Protein AF-A0A1F1ZSY5-F1 (afdb_monomer)

Secondary structure (DSSP, 8-state):
-HHHHTTGGG-TTTGGGS-TTSHHHHHHHHHHHHHHHTT--THHHHHH-S--HHHHHTTS---HHHHHHHHHHHHHHHTTS-TTTS-HHHHHHHHHHHHHHHHHH--S-S----TTS---------

Foldseek 3Di:
DVQLLVCQCVDQQRNVVDDPVCSVVVVVLVVLVVCVVVPHDNVNCVPPNDCVPLVVLLVDQQAPVNLVVSLVSVVVVVVVDDCVRPPPVNVVVVSVVSNVSSVVNNDHYPDRDRCVPPDDDDDDDD

Nearest PDB structures (foldseek):
  2qrw-assembly1_H  TM=9.789E-01  e=1.170E-08  Mycobacterium tuberculosis
  2qrw-assembly7_J  TM=9.783E-01  e=3.636E-08  Mycobacterium tuberculosis
  1ngk-assembly1_B  TM=9.760E-01  e=6.952E-08  Mycobacterium tuberculosis
  2qrw-assembly1_B  TM=9.696E-01  e=8.628E-08  Mycobacterium tuberculosis
  5v3t-assembly1_A  TM=9.096E-01  e=1.430E-06  Bacillus anthracis

Radius of gyration: 15.42 Å; Cα contacts (8 Å, |Δi|>4): 90; chains: 1; bounding box: 43×33×38 Å

pLDDT: mean 90.34, std 16.36, range [31.94, 98.62]

Sequence (126 aa):
MHEFYKQVPADDILGPMYPDDDLEGAEDRLRWFLAQYWGGPQEFNIQRGHPRLRMRHARFHIDEAARDRWLELMSKAMATVDEDTLPDAHRAAMWDHMERVANMLINAPSGHPDLSKGSPQEPNAR

Mean predicted aligned error: 5.82 Å

Solvent-accessible surface area (backbone atoms only — not comparable to full-atom values): 7644 Å² total; per-residue (Å²): 101,67,64,32,62,71,48,36,76,81,33,88,72,58,18,83,77,50,58,90,90,43,51,68,62,50,46,51,53,52,50,28,43,54,39,31,74,75,72,48,63,62,54,33,48,75,77,65,40,79,77,58,59,60,73,72,46,67,86,49,86,24,19,65,67,51,40,51,51,52,52,52,45,43,50,57,35,53,70,75,53,53,56,93,82,47,40,64,71,58,47,49,55,50,47,56,49,49,52,56,52,45,64,67,49,52,72,44,74,82,74,83,75,74,68,88,60,78,70,84,79,79,83,81,84,134

Structure (mmCIF, N/CA/C/O backbone):
data_AF-A0A1F1ZSY5-F1
#
_entry.id   AF-A0A1F1ZSY5-F1
#
loop_
_atom_site.group_PDB
_atom_site.id
_atom_site.type_symbol
_atom_site.label_atom_id
_atom_site.label_alt_id
_atom_site.label_comp_id
_atom_site.label_asym_id
_atom_site.label_entity_id
_atom_site.label_seq_id
_atom_site.pdbx_PDB_ins_code
_atom_site.Cartn_x
_atom_site.Cartn_y
_atom_site.Cartn_z
_atom_site.occupancy
_atom_site.B_iso_or_equiv
_atom_site.auth_seq_id
_atom_site.auth_comp_id
_atom_site.auth_asym_id
_atom_site.auth_atom_id
_atom_site.pdbx_PDB_model_num
ATOM 1 N N . MET A 1 1 ? 0.654 -2.200 7.539 1.00 92.88 1 MET A N 1
ATOM 2 C CA . MET A 1 1 ? 1.733 -2.180 6.524 1.00 92.88 1 MET A CA 1
ATOM 3 C C . MET A 1 1 ? 2.688 -3.328 6.760 1.00 92.88 1 MET A C 1
ATOM 5 O O . MET A 1 1 ? 2.879 -4.107 5.842 1.00 92.88 1 MET A O 1
ATOM 9 N N . HIS A 1 2 ? 3.150 -3.507 7.994 1.00 96.12 2 HIS A N 1
ATOM 10 C CA . HIS A 1 2 ? 3.925 -4.674 8.410 1.00 96.12 2 HIS A CA 1
ATOM 11 C C . HIS A 1 2 ? 3.388 -6.022 7.909 1.00 96.12 2 HIS A C 1
ATOM 13 O O . HIS A 1 2 ? 4.100 -6.761 7.240 1.00 96.12 2 HIS A O 1
ATOM 19 N N . GLU A 1 3 ? 2.098 -6.311 8.121 1.00 97.81 3 GLU A N 1
ATOM 20 C CA . GLU A 1 3 ? 1.502 -7.573 7.650 1.00 97.81 3 GLU A CA 1
ATOM 21 C C . GLU A 1 3 ? 1.487 -7.722 6.118 1.00 97.81 3 GLU A C 1
ATOM 23 O O . GLU A 1 3 ? 1.533 -8.840 5.618 1.00 97.81 3 GLU A O 1
ATOM 28 N N . PHE A 1 4 ? 1.489 -6.627 5.351 1.00 97.88 4 PHE A N 1
ATOM 29 C CA . PHE A 1 4 ? 1.676 -6.688 3.896 1.00 97.88 4 PHE A CA 1
ATOM 30 C C . PHE A 1 4 ? 3.129 -7.062 3.566 1.00 97.88 4 PHE A C 1
ATOM 32 O O . PHE A 1 4 ? 3.369 -8.030 2.849 1.00 97.88 4 PHE A O 1
ATOM 39 N N . TYR A 1 5 ? 4.106 -6.364 4.153 1.00 96.88 5 TYR A N 1
ATOM 40 C CA . TYR A 1 5 ? 5.528 -6.599 3.877 1.00 96.88 5 TYR A CA 1
ATOM 41 C C . TYR A 1 5 ? 6.068 -7.930 4.414 1.00 96.88 5 TYR A C 1
ATOM 43 O O . TYR A 1 5 ? 7.055 -8.423 3.885 1.00 96.88 5 TYR A O 1
ATOM 51 N N . LYS A 1 6 ? 5.404 -8.576 5.379 1.00 97.06 6 LYS A N 1
ATOM 52 C CA . LYS A 1 6 ? 5.705 -9.967 5.772 1.00 97.06 6 LYS A CA 1
ATOM 53 C C . LYS A 1 6 ? 5.391 -10.990 4.677 1.00 97.06 6 LYS A C 1
ATOM 55 O O . LYS A 1 6 ? 5.991 -12.059 4.667 1.00 97.06 6 LYS A O 1
ATOM 60 N N . GLN A 1 7 ? 4.441 -10.688 3.791 1.00 97.50 7 GLN A N 1
ATOM 61 C CA . GLN A 1 7 ? 4.018 -11.590 2.716 1.00 97.50 7 GLN A CA 1
ATOM 62 C C . GLN A 1 7 ? 4.887 -11.431 1.462 1.00 97.50 7 GLN A C 1
ATOM 64 O O . GLN A 1 7 ? 5.197 -12.421 0.807 1.00 97.50 7 GLN A O 1
ATOM 69 N N . VAL A 1 8 ? 5.300 -10.195 1.155 1.00 96.81 8 VAL A N 1
ATOM 70 C CA . VAL A 1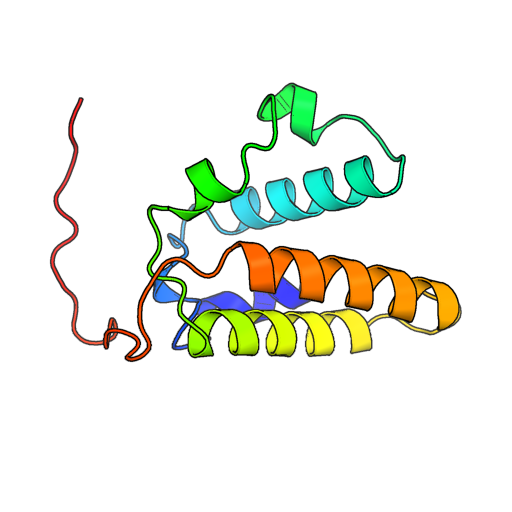 8 ? 6.005 -9.832 -0.088 1.00 96.81 8 VAL A CA 1
ATOM 71 C C . VAL A 1 8 ? 7.234 -10.703 -0.401 1.00 96.81 8 VAL A C 1
ATOM 73 O O . VAL A 1 8 ? 7.329 -11.144 -1.541 1.00 96.81 8 VAL A O 1
ATOM 76 N N . PRO A 1 9 ? 8.155 -11.012 0.535 1.00 95.06 9 PRO A N 1
ATOM 77 C CA . PRO A 1 9 ? 9.383 -11.741 0.197 1.00 95.06 9 PRO A CA 1
ATOM 78 C C . PRO A 1 9 ? 9.140 -13.164 -0.314 1.00 95.06 9 PRO A C 1
ATOM 80 O O . PRO A 1 9 ? 9.954 -13.702 -1.055 1.00 95.06 9 PRO A O 1
ATOM 83 N N . ALA A 1 10 ? 8.029 -13.782 0.095 1.00 94.88 10 ALA A N 1
ATOM 84 C CA . ALA A 1 10 ? 7.646 -15.125 -0.331 1.00 94.88 10 ALA A CA 1
ATOM 85 C C . ALA A 1 10 ? 6.749 -15.122 -1.582 1.00 94.88 10 ALA A C 1
ATOM 87 O O . ALA A 1 10 ? 6.358 -16.189 -2.053 1.00 94.88 10 ALA A O 1
ATOM 88 N N . ASP A 1 11 ? 6.389 -13.942 -2.089 1.00 96.38 11 ASP A N 1
ATOM 89 C CA . ASP A 1 11 ? 5.523 -13.783 -3.247 1.00 96.38 11 ASP A CA 1
ATOM 90 C C . ASP A 1 11 ? 6.321 -13.902 -4.551 1.00 96.38 11 ASP A C 1
ATOM 92 O O . ASP A 1 11 ? 7.342 -13.242 -4.734 1.00 96.38 11 ASP A O 1
ATOM 96 N N . ASP A 1 12 ? 5.842 -14.726 -5.477 1.00 95.44 12 ASP A N 1
ATOM 97 C CA . ASP A 1 12 ? 6.511 -15.025 -6.745 1.00 95.44 12 ASP A CA 1
ATOM 98 C C . ASP A 1 12 ? 6.470 -13.872 -7.762 1.00 95.44 12 ASP A C 1
ATOM 100 O O . ASP A 1 12 ? 7.317 -13.813 -8.653 1.00 95.44 12 ASP A O 1
ATOM 104 N N . ILE A 1 13 ? 5.519 -12.947 -7.619 1.00 95.56 13 ILE A N 1
ATOM 105 C CA . ILE A 1 13 ? 5.321 -11.796 -8.509 1.00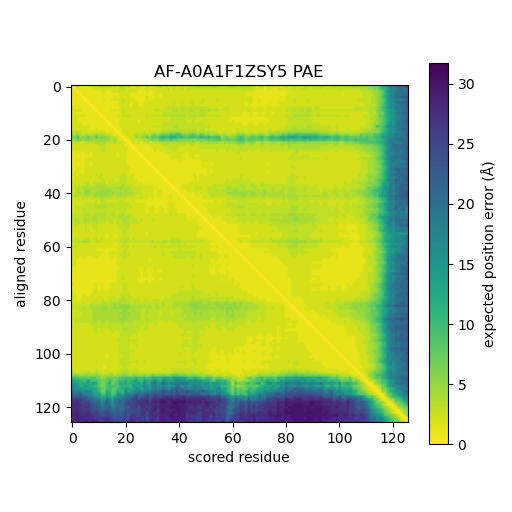 95.56 13 ILE A CA 1
ATOM 106 C C . ILE A 1 13 ? 5.976 -10.553 -7.903 1.00 95.56 13 ILE A C 1
ATOM 108 O O . ILE A 1 13 ? 6.770 -9.862 -8.542 1.00 95.56 13 ILE A O 1
ATOM 112 N N . LEU A 1 14 ? 5.639 -10.251 -6.651 1.00 95.81 14 LEU A N 1
ATOM 113 C CA . LEU A 1 14 ? 6.064 -9.029 -5.985 1.00 95.81 14 LEU A CA 1
ATOM 114 C C . LEU A 1 14 ? 7.438 -9.166 -5.350 1.00 95.81 14 LEU A C 1
ATOM 116 O O . LEU A 1 14 ? 8.195 -8.206 -5.424 1.00 95.81 14 LEU A O 1
ATOM 120 N N . GLY A 1 15 ? 7.783 -10.319 -4.770 1.00 94.88 15 GLY A N 1
ATOM 121 C CA . GLY A 1 15 ? 9.065 -10.540 -4.093 1.00 94.88 15 GLY A CA 1
ATOM 122 C C . GLY A 1 15 ? 10.271 -10.088 -4.924 1.00 94.88 15 GLY A C 1
ATOM 123 O O . GLY A 1 15 ? 11.030 -9.244 -4.449 1.00 94.88 15 GLY A O 1
ATOM 124 N N . PRO A 1 16 ? 10.397 -10.505 -6.201 1.00 93.38 16 PRO A N 1
ATOM 125 C CA . PRO A 1 16 ? 11.489 -10.070 -7.078 1.00 93.38 16 PRO A CA 1
ATOM 126 C C . PRO A 1 16 ? 11.582 -8.553 -7.332 1.00 93.38 16 PRO A C 1
ATOM 128 O O . PRO A 1 16 ? 12.612 -8.075 -7.809 1.00 93.38 16 PRO A O 1
ATOM 131 N N . MET A 1 17 ? 10.528 -7.775 -7.056 1.00 93.12 17 MET A N 1
ATOM 132 C CA . MET A 1 17 ? 10.532 -6.314 -7.219 1.00 93.12 17 MET A CA 1
ATOM 133 C C . MET A 1 17 ? 11.179 -5.574 -6.040 1.00 93.12 17 MET A C 1
ATOM 135 O O . MET A 1 17 ? 11.457 -4.375 -6.155 1.00 93.12 17 MET A O 1
ATOM 139 N N . TYR A 1 18 ? 11.407 -6.256 -4.915 1.00 90.38 18 TYR A N 1
ATOM 140 C CA . TYR A 1 18 ? 11.961 -5.672 -3.698 1.00 90.38 18 TYR A CA 1
ATOM 141 C C . TYR A 1 18 ? 13.363 -6.227 -3.440 1.00 90.38 18 TYR A C 1
ATOM 143 O O . TYR A 1 18 ? 13.512 -7.429 -3.245 1.00 90.38 18 TYR A O 1
ATOM 151 N N . PRO A 1 19 ? 14.399 -5.373 -3.407 1.00 86.19 19 PRO A N 1
ATOM 152 C CA . PRO A 1 19 ? 15.703 -5.776 -2.897 1.00 86.19 19 PRO A CA 1
ATOM 153 C C . PRO A 1 19 ? 15.594 -6.239 -1.439 1.00 86.19 19 PRO A C 1
ATOM 155 O O . PRO A 1 19 ? 14.918 -5.583 -0.639 1.00 86.19 19 PRO A O 1
ATOM 158 N N . ASP A 1 20 ? 16.287 -7.327 -1.089 1.00 78.44 20 ASP A N 1
ATOM 159 C CA . ASP A 1 20 ? 16.264 -7.913 0.261 1.00 78.44 20 ASP A CA 1
ATOM 160 C C . ASP A 1 20 ? 16.657 -6.902 1.357 1.00 78.44 20 ASP A C 1
ATOM 162 O O . ASP A 1 20 ? 16.173 -6.979 2.486 1.00 78.44 20 ASP A O 1
ATOM 166 N N . ASP A 1 21 ? 17.505 -5.925 1.025 1.00 88.44 21 ASP A N 1
ATOM 167 C CA . ASP A 1 21 ? 18.017 -4.893 1.930 1.00 88.44 21 ASP A CA 1
ATOM 168 C C . ASP A 1 21 ? 17.164 -3.608 1.991 1.00 88.44 21 ASP A C 1
ATOM 170 O O . ASP A 1 21 ? 17.483 -2.702 2.760 1.00 88.44 21 ASP A O 1
ATOM 174 N N . ASP A 1 22 ? 16.063 -3.514 1.232 1.00 91.00 22 ASP A N 1
ATOM 175 C CA . ASP A 1 22 ? 15.207 -2.312 1.159 1.00 91.00 22 ASP A CA 1
ATOM 176 C C . ASP A 1 22 ? 13.756 -2.563 1.612 1.00 91.00 22 ASP A C 1
ATOM 178 O O . ASP A 1 22 ? 12.906 -1.679 1.492 1.00 91.00 22 ASP A O 1
ATOM 182 N N . LEU A 1 23 ? 13.433 -3.738 2.163 1.00 92.44 23 LEU A N 1
ATOM 183 C CA . LEU A 1 23 ? 12.069 -4.045 2.623 1.00 92.44 23 LEU A CA 1
ATOM 184 C C . LEU A 1 23 ? 11.598 -3.119 3.754 1.00 92.44 23 LEU A C 1
ATOM 186 O O . LEU A 1 23 ? 10.492 -2.583 3.682 1.00 92.44 23 LEU A O 1
ATOM 190 N N . GLU A 1 24 ? 12.442 -2.868 4.757 1.00 93.38 24 GLU A N 1
ATOM 191 C CA . GLU A 1 24 ? 12.126 -1.942 5.857 1.00 93.38 24 GLU A CA 1
ATOM 192 C C . GLU A 1 24 ? 11.907 -0.516 5.326 1.00 93.38 24 GLU A C 1
ATOM 194 O O . GLU A 1 24 ? 10.896 0.133 5.610 1.00 93.38 24 GLU A O 1
ATOM 199 N N . GLY A 1 25 ? 12.798 -0.061 4.441 1.00 95.38 25 GLY A N 1
ATOM 200 C CA . GLY A 1 25 ? 12.664 1.230 3.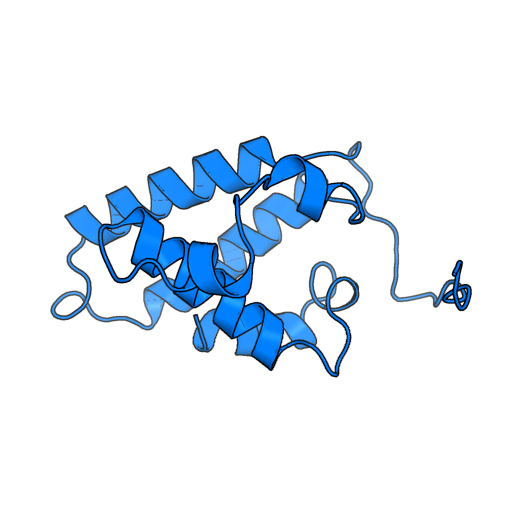776 1.00 95.38 25 GLY A CA 1
ATOM 201 C C . GLY A 1 25 ? 11.417 1.316 2.892 1.00 95.38 25 GLY A C 1
ATOM 202 O O . GLY A 1 25 ? 10.827 2.391 2.754 1.00 95.38 25 GLY A O 1
ATOM 203 N N . ALA A 1 26 ? 10.998 0.219 2.261 1.00 95.69 26 ALA A N 1
ATOM 204 C CA . ALA A 1 26 ? 9.769 0.150 1.481 1.00 95.69 26 ALA A CA 1
ATOM 205 C C . ALA A 1 26 ? 8.523 0.247 2.365 1.00 95.69 26 ALA A C 1
ATOM 207 O O . ALA A 1 26 ? 7.590 0.989 2.021 1.00 95.69 26 ALA A O 1
ATOM 208 N N . GLU A 1 27 ? 8.536 -0.432 3.511 1.00 96.81 27 GLU A N 1
ATOM 209 C CA . GLU A 1 27 ? 7.481 -0.342 4.514 1.00 96.81 27 GLU A CA 1
ATOM 210 C C . GLU A 1 27 ? 7.281 1.090 4.995 1.00 96.81 27 GLU A C 1
ATOM 212 O O . GLU A 1 27 ? 6.159 1.611 4.933 1.00 96.81 27 GLU A O 1
ATOM 217 N N . ASP A 1 28 ? 8.366 1.758 5.371 1.00 97.06 28 ASP A N 1
ATOM 218 C CA . ASP A 1 28 ? 8.332 3.142 5.822 1.00 97.06 28 ASP A CA 1
ATOM 219 C C . ASP A 1 28 ? 7.736 4.083 4.781 1.00 97.06 28 ASP A C 1
ATOM 221 O O . ASP A 1 28 ? 6.841 4.874 5.086 1.00 97.06 28 ASP A O 1
ATOM 225 N N . ARG A 1 29 ? 8.146 3.952 3.517 1.00 96.81 29 ARG A N 1
ATOM 226 C CA . ARG A 1 29 ? 7.630 4.799 2.434 1.00 96.81 29 ARG A CA 1
ATOM 227 C C . ARG A 1 29 ? 6.128 4.658 2.246 1.00 96.81 29 ARG A C 1
ATOM 229 O O . ARG A 1 29 ? 5.455 5.671 2.055 1.00 96.81 29 ARG A O 1
ATOM 236 N N . LEU A 1 30 ? 5.603 3.433 2.275 1.00 96.81 30 LEU A N 1
ATOM 237 C CA . LEU A 1 30 ? 4.168 3.207 2.116 1.00 96.81 30 LEU A CA 1
ATOM 238 C C . LEU A 1 30 ? 3.395 3.696 3.347 1.00 96.81 30 LEU A C 1
ATOM 240 O O . LEU A 1 30 ? 2.362 4.350 3.202 1.00 96.81 30 LEU A O 1
ATOM 244 N N . ARG A 1 31 ? 3.929 3.447 4.549 1.00 96.81 31 ARG A N 1
ATOM 245 C CA . ARG A 1 31 ? 3.366 3.934 5.813 1.00 96.81 31 ARG A CA 1
ATOM 246 C C . ARG A 1 31 ? 3.271 5.458 5.832 1.00 96.81 31 ARG A C 1
ATOM 248 O O . ARG A 1 31 ? 2.191 5.987 6.083 1.00 96.81 31 ARG A O 1
ATOM 255 N N . TRP A 1 32 ? 4.359 6.163 5.526 1.00 97.81 32 TRP A N 1
ATOM 256 C CA . TRP A 1 32 ? 4.371 7.626 5.481 1.00 97.81 32 TRP A CA 1
ATOM 257 C C . TRP A 1 32 ? 3.440 8.169 4.401 1.00 97.81 32 TRP A C 1
ATOM 259 O O . TRP A 1 32 ? 2.731 9.142 4.645 1.00 97.81 32 TRP A O 1
ATOM 269 N N . PHE A 1 33 ? 3.415 7.541 3.220 1.00 96.81 33 PHE A N 1
ATOM 270 C CA . PHE A 1 33 ? 2.536 7.959 2.131 1.00 96.81 33 PHE A CA 1
ATOM 271 C C . PHE A 1 33 ? 1.060 7.888 2.538 1.00 96.81 33 PHE A C 1
ATOM 273 O O . PHE A 1 33 ? 0.343 8.876 2.390 1.00 96.81 33 PHE A O 1
ATOM 280 N N . LEU A 1 34 ? 0.613 6.751 3.081 1.00 95.56 34 LEU A N 1
ATOM 281 C CA . LEU A 1 34 ? -0.781 6.564 3.488 1.00 95.56 34 LEU A CA 1
ATOM 282 C C . LEU A 1 34 ? -1.149 7.442 4.686 1.00 95.56 34 LEU A C 1
ATOM 284 O O . LEU A 1 34 ? -2.218 8.047 4.676 1.00 95.56 34 LEU A O 1
ATOM 288 N N . ALA A 1 35 ? -0.262 7.561 5.681 1.00 96.00 35 ALA A N 1
ATOM 289 C CA . ALA A 1 35 ? -0.483 8.454 6.815 1.00 96.00 35 ALA A CA 1
ATOM 290 C C . ALA A 1 35 ? -0.693 9.895 6.336 1.00 96.00 35 ALA A C 1
ATOM 292 O O . ALA A 1 35 ? -1.685 10.522 6.695 1.00 96.00 35 ALA A O 1
ATOM 293 N N . GLN A 1 36 ? 0.186 10.395 5.465 1.00 97.00 36 GLN A N 1
ATOM 294 C CA . GLN A 1 36 ? 0.067 11.739 4.908 1.00 97.00 36 GLN A CA 1
ATOM 295 C C . GLN A 1 36 ? -1.190 11.901 4.037 1.00 97.00 36 GLN A C 1
ATOM 297 O O . GLN A 1 36 ? -1.851 12.935 4.111 1.00 97.00 36 GLN A O 1
ATOM 302 N N . TYR A 1 37 ? -1.534 10.903 3.214 1.00 94.81 37 TYR A N 1
ATOM 303 C CA . TYR A 1 37 ? -2.715 10.954 2.343 1.00 94.81 37 TYR A CA 1
ATOM 304 C C . TYR A 1 37 ? -4.013 11.141 3.139 1.00 94.81 37 TYR A C 1
ATOM 306 O O . TYR A 1 37 ? -4.874 11.921 2.738 1.00 94.81 37 TYR A O 1
ATOM 314 N N . TRP A 1 38 ? -4.118 10.491 4.298 1.00 94.94 38 TRP A N 1
ATOM 315 C CA . TRP A 1 38 ? -5.279 10.582 5.185 1.00 94.94 38 TRP A CA 1
ATOM 316 C C . TRP A 1 38 ? -5.178 11.704 6.234 1.00 94.94 38 TRP A C 1
ATOM 318 O O . TRP A 1 38 ? -5.905 11.693 7.223 1.00 94.94 38 TRP A O 1
ATOM 328 N N . GLY A 1 39 ? -4.309 12.698 6.015 1.00 95.50 39 GLY A N 1
ATOM 329 C CA . GLY A 1 39 ? -4.225 13.904 6.849 1.00 95.50 39 GLY A CA 1
ATOM 330 C C . GLY A 1 39 ? -3.301 13.800 8.066 1.00 95.50 39 GLY A C 1
ATOM 331 O O . GLY A 1 39 ? -3.309 14.687 8.917 1.00 95.50 39 GLY A O 1
ATOM 332 N N . GLY A 1 40 ? -2.500 12.740 8.156 1.00 96.50 40 GLY A N 1
ATOM 333 C CA . GLY A 1 40 ? -1.443 12.585 9.149 1.00 96.50 40 GLY A CA 1
ATOM 334 C C . GLY A 1 4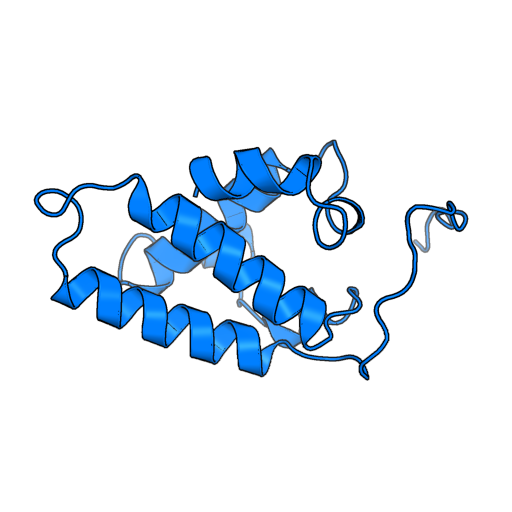0 ? -0.187 13.424 8.853 1.00 96.50 40 GLY A C 1
ATOM 335 O O . GLY A 1 40 ? -0.211 14.346 8.032 1.00 96.50 40 GLY A O 1
ATOM 336 N N . PRO A 1 41 ? 0.942 13.113 9.521 1.00 96.94 41 PRO A N 1
ATOM 337 C CA . PRO A 1 41 ? 2.197 13.848 9.362 1.00 96.94 41 PRO A CA 1
ATOM 338 C C . PRO A 1 41 ? 2.701 13.893 7.913 1.00 96.94 41 PRO A C 1
ATOM 340 O O . PRO A 1 41 ? 2.575 12.921 7.169 1.00 96.94 41 PRO A O 1
ATOM 343 N N . GLN A 1 42 ? 3.366 14.991 7.532 1.00 96.75 42 GLN A N 1
ATOM 344 C CA . GLN A 1 42 ? 3.941 15.177 6.189 1.00 96.75 42 GLN A CA 1
ATOM 345 C C . GLN A 1 42 ? 5.293 14.468 5.981 1.00 96.75 42 GLN A C 1
ATOM 347 O O . GLN A 1 42 ? 6.126 14.909 5.185 1.00 96.75 42 GLN A O 1
ATOM 352 N N . GLU A 1 43 ? 5.523 13.370 6.701 1.00 97.44 43 GLU A N 1
ATOM 353 C CA . GLU A 1 43 ? 6.812 12.673 6.745 1.00 97.44 43 GLU A CA 1
ATOM 354 C C . GLU A 1 43 ? 7.244 12.195 5.355 1.00 97.44 43 GLU A C 1
ATOM 356 O O . GLU A 1 43 ? 8.410 12.314 4.984 1.00 97.44 43 GLU A O 1
ATOM 361 N N . PHE A 1 44 ? 6.296 11.743 4.523 1.00 97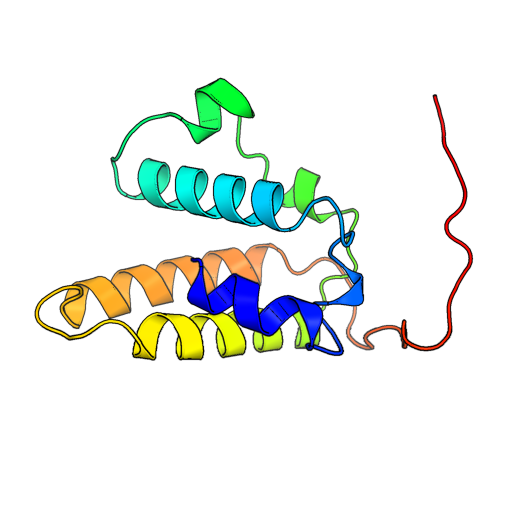.50 44 PHE A N 1
ATOM 362 C CA . PHE A 1 44 ? 6.608 11.330 3.158 1.00 97.50 44 PHE A CA 1
ATOM 363 C C . PHE A 1 44 ? 7.210 12.488 2.360 1.00 97.50 44 PHE A C 1
ATOM 365 O O . PHE A 1 44 ? 8.252 12.323 1.730 1.00 97.50 44 PHE A O 1
ATOM 372 N N . ASN A 1 45 ? 6.585 13.666 2.386 1.00 96.81 45 ASN A N 1
ATOM 373 C CA . ASN A 1 45 ? 7.090 14.823 1.652 1.00 96.81 45 ASN A CA 1
ATOM 374 C C . ASN A 1 45 ? 8.434 15.309 2.201 1.00 96.81 45 ASN A C 1
ATOM 376 O O . ASN A 1 45 ? 9.296 15.683 1.410 1.00 96.81 45 ASN A O 1
ATOM 380 N N . ILE A 1 46 ? 8.624 15.281 3.522 1.00 97.88 46 ILE A N 1
ATOM 381 C CA . ILE A 1 46 ? 9.886 15.673 4.164 1.00 97.88 46 ILE A CA 1
ATOM 382 C C . ILE A 1 46 ? 11.022 14.752 3.704 1.00 97.88 46 ILE A C 1
ATOM 384 O O . ILE A 1 46 ? 12.063 15.229 3.260 1.00 97.88 46 ILE A O 1
ATOM 388 N N . GLN A 1 47 ? 10.799 13.438 3.738 1.00 97.00 47 GLN A N 1
ATOM 389 C CA . GLN A 1 47 ? 11.831 12.443 3.443 1.00 97.00 47 GLN A CA 1
ATOM 390 C C . GLN A 1 47 ? 12.029 12.201 1.940 1.00 97.00 47 GLN A C 1
ATOM 392 O O . GLN A 1 47 ? 13.104 11.799 1.496 1.00 97.00 47 GLN A O 1
ATOM 397 N N . ARG A 1 48 ? 10.978 12.373 1.127 1.00 96.31 48 ARG A N 1
ATOM 398 C CA . ARG A 1 48 ? 10.946 11.917 -0.278 1.00 96.31 48 ARG A CA 1
ATOM 399 C C . ARG A 1 48 ? 10.628 13.016 -1.280 1.00 96.31 48 ARG A C 1
ATOM 401 O O . ARG A 1 48 ? 10.791 12.777 -2.481 1.00 96.31 48 ARG A O 1
ATOM 408 N N . GLY A 1 49 ? 10.162 14.178 -0.833 1.00 96.62 49 GLY A N 1
ATOM 409 C CA . GLY A 1 49 ? 9.585 15.203 -1.693 1.00 96.62 49 GLY A CA 1
ATOM 410 C C . GLY A 1 49 ? 8.270 14.754 -2.334 1.00 96.62 49 GLY A C 1
ATOM 411 O O . GLY A 1 49 ? 7.591 13.844 -1.862 1.00 96.62 49 GLY A O 1
ATOM 412 N N . HIS A 1 50 ? 7.915 15.382 -3.455 1.00 95.31 50 HIS A N 1
ATOM 413 C CA . HIS A 1 50 ? 6.647 15.119 -4.134 1.00 95.31 50 HIS A CA 1
ATOM 414 C C . HIS A 1 50 ? 6.473 13.619 -4.492 1.00 95.31 50 HIS A C 1
ATOM 416 O O . HIS A 1 50 ? 7.420 12.998 -5.004 1.00 95.31 50 HIS A O 1
ATOM 422 N N . PRO A 1 51 ? 5.271 13.024 -4.310 1.00 94.31 51 PRO A N 1
ATOM 423 C CA . PRO A 1 51 ? 5.040 11.595 -4.542 1.00 94.31 51 PRO A CA 1
ATOM 424 C C . PRO A 1 51 ? 5.445 11.106 -5.925 1.00 94.31 51 PRO A C 1
ATOM 426 O O . PRO A 1 51 ? 6.163 10.113 -6.026 1.00 94.31 51 PRO A O 1
ATOM 429 N N . ARG A 1 52 ? 5.041 11.818 -6.988 1.00 96.31 52 ARG A N 1
ATOM 430 C CA . ARG A 1 52 ? 5.345 11.478 -8.397 1.00 96.31 52 ARG A CA 1
ATOM 431 C C . ARG A 1 52 ? 5.214 9.966 -8.657 1.00 96.31 52 ARG A C 1
ATOM 433 O O . ARG A 1 52 ? 6.122 9.349 -9.211 1.00 96.31 52 ARG A O 1
ATOM 440 N N . LEU A 1 53 ? 4.095 9.373 -8.222 1.00 97.00 53 LEU A N 1
ATOM 441 C CA . LEU A 1 53 ? 3.956 7.918 -8.096 1.00 97.00 53 LEU A CA 1
ATOM 442 C C . LEU A 1 53 ? 4.263 7.183 -9.406 1.00 97.00 53 LEU A C 1
ATOM 444 O O . LEU A 1 53 ? 5.122 6.307 -9.398 1.00 97.00 53 LEU A O 1
ATOM 448 N N . ARG A 1 54 ? 3.677 7.605 -10.537 1.00 97.50 54 ARG A N 1
ATOM 449 C CA . ARG A 1 54 ? 3.948 7.000 -11.858 1.00 97.50 54 ARG A CA 1
ATOM 450 C C . ARG A 1 54 ? 5.434 6.984 -12.211 1.00 97.50 54 ARG A C 1
ATOM 452 O O . ARG A 1 54 ? 5.944 5.966 -12.651 1.00 97.50 54 ARG A O 1
ATOM 459 N N . MET A 1 55 ? 6.141 8.089 -11.970 1.00 97.38 55 MET A N 1
ATOM 460 C CA . MET A 1 55 ? 7.580 8.186 -12.242 1.00 97.38 55 MET A CA 1
ATOM 461 C C . MET A 1 55 ? 8.382 7.200 -11.384 1.00 97.38 55 MET A C 1
ATOM 463 O O . MET A 1 55 ? 9.300 6.567 -11.886 1.00 97.38 55 MET A O 1
ATOM 467 N N . ARG A 1 56 ? 8.040 7.053 -10.097 1.00 95.88 56 ARG A N 1
ATOM 468 C CA . ARG A 1 56 ? 8.748 6.131 -9.191 1.00 95.88 56 ARG A CA 1
ATOM 469 C C . ARG A 1 56 ? 8.458 4.659 -9.488 1.00 95.88 56 ARG A C 1
ATOM 471 O O . ARG A 1 56 ? 9.308 3.822 -9.206 1.00 95.88 56 ARG A O 1
ATOM 478 N N . HIS A 1 57 ? 7.287 4.363 -10.049 1.00 97.00 57 HIS A N 1
ATOM 479 C CA . HIS A 1 57 ? 6.868 3.005 -10.393 1.00 97.00 57 HIS A CA 1
ATOM 480 C C . HIS A 1 57 ? 7.262 2.587 -11.817 1.00 97.00 57 HIS A C 1
ATOM 482 O O . HIS A 1 57 ? 7.303 1.398 -12.097 1.00 97.00 57 HIS A O 1
ATOM 488 N N . ALA A 1 58 ? 7.627 3.527 -12.697 1.00 96.31 58 ALA A N 1
ATOM 489 C CA . ALA A 1 58 ? 8.009 3.259 -14.091 1.00 96.31 58 ALA A CA 1
ATOM 490 C C . ALA A 1 58 ? 9.212 2.310 -14.267 1.00 96.31 58 ALA A C 1
ATOM 492 O O . ALA A 1 58 ? 9.403 1.771 -15.349 1.00 96.31 58 ALA A O 1
ATOM 493 N N . ARG A 1 59 ? 10.028 2.117 -13.223 1.00 93.44 59 ARG A N 1
ATOM 494 C CA . ARG A 1 59 ? 11.168 1.183 -13.233 1.00 93.44 59 ARG A CA 1
ATOM 495 C C . ARG A 1 59 ? 10.775 -0.284 -13.036 1.00 93.44 59 ARG A C 1
ATOM 497 O O . ARG A 1 59 ? 11.619 -1.153 -13.203 1.00 93.44 59 ARG A O 1
ATOM 504 N N . PHE A 1 60 ? 9.536 -0.546 -12.627 1.00 94.62 60 PHE A N 1
ATOM 505 C CA . PHE A 1 60 ? 9.021 -1.887 -12.378 1.00 94.62 60 PHE A CA 1
ATOM 506 C C . PHE A 1 60 ? 8.077 -2.295 -13.502 1.00 94.62 60 PHE A C 1
ATOM 508 O O . PHE A 1 60 ? 7.353 -1.451 -14.029 1.00 94.62 60 PHE A O 1
ATOM 515 N N . HIS A 1 61 ? 8.057 -3.584 -13.829 1.00 94.94 61 HIS A N 1
ATOM 516 C CA . HIS A 1 61 ? 7.053 -4.155 -14.716 1.00 94.94 61 HIS A CA 1
ATOM 517 C C . HIS A 1 61 ? 5.765 -4.382 -13.917 1.00 94.94 61 HIS A C 1
ATOM 519 O O . HIS A 1 61 ? 5.669 -5.347 -13.161 1.00 94.94 61 HIS A O 1
ATOM 525 N N . ILE A 1 62 ? 4.799 -3.475 -14.056 1.00 97.56 62 ILE A N 1
ATOM 526 C CA . ILE A 1 62 ? 3.508 -3.547 -13.367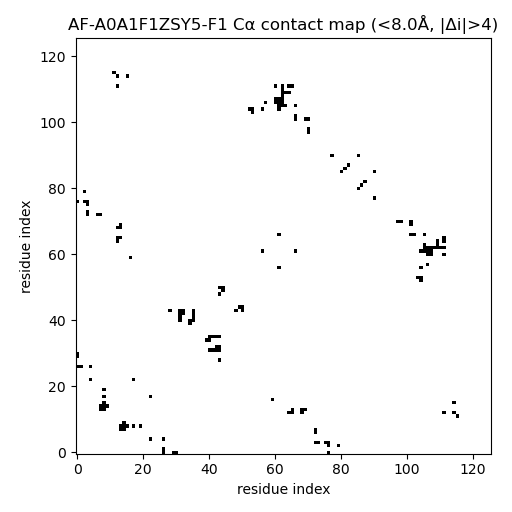 1.00 97.56 62 ILE A CA 1
ATOM 527 C C . ILE A 1 62 ? 2.432 -3.794 -14.418 1.00 97.56 62 ILE A C 1
ATOM 529 O O . ILE A 1 62 ? 1.965 -2.861 -15.076 1.00 97.56 62 ILE A O 1
ATOM 533 N N . ASP A 1 63 ? 2.066 -5.059 -14.579 1.00 97.44 63 ASP A N 1
ATOM 534 C CA . ASP A 1 63 ? 0.918 -5.499 -15.362 1.00 97.44 63 ASP A CA 1
ATOM 535 C C . ASP A 1 63 ? -0.302 -5.745 -14.451 1.00 97.44 63 ASP A C 1
ATOM 537 O O . ASP A 1 63 ? -0.285 -5.452 -13.250 1.00 97.44 63 ASP A O 1
ATOM 541 N N . GLU A 1 64 ? -1.395 -6.251 -15.024 1.00 97.88 64 GLU A N 1
ATOM 542 C CA . GLU A 1 64 ? -2.617 -6.565 -14.271 1.00 97.88 64 GLU A CA 1
ATOM 543 C C . GLU A 1 64 ? -2.372 -7.622 -13.185 1.00 97.88 64 GLU A C 1
ATOM 545 O O . GLU A 1 64 ? -2.881 -7.477 -12.078 1.00 97.88 64 GLU A O 1
ATOM 550 N N . ALA A 1 65 ? -1.525 -8.625 -13.450 1.00 97.62 65 ALA A N 1
ATOM 551 C CA . ALA A 1 65 ? -1.203 -9.668 -12.477 1.00 97.62 65 ALA A CA 1
ATOM 552 C C . ALA A 1 65 ? -0.452 -9.103 -11.260 1.00 97.62 65 ALA A C 1
ATOM 554 O O . ALA A 1 65 ? -0.806 -9.411 -10.121 1.00 97.62 65 ALA A O 1
ATOM 555 N N . ALA A 1 66 ? 0.535 -8.226 -11.480 1.00 98.12 66 ALA A N 1
ATOM 556 C CA . ALA A 1 66 ? 1.218 -7.519 -10.397 1.00 98.12 66 ALA A CA 1
ATOM 557 C C . ALA A 1 66 ? 0.263 -6.626 -9.590 1.00 98.12 66 ALA A C 1
ATOM 559 O O . ALA A 1 66 ? 0.319 -6.605 -8.356 1.00 98.12 66 ALA A O 1
ATOM 560 N N . ARG A 1 67 ? -0.645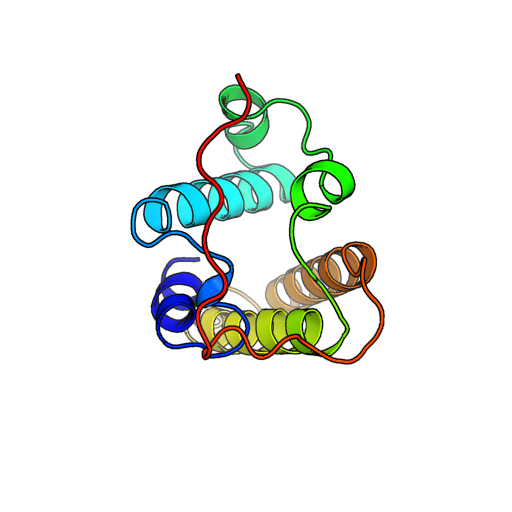 -5.914 -10.272 1.00 98.38 67 ARG A N 1
ATOM 561 C CA . ARG A 1 67 ? -1.674 -5.085 -9.630 1.00 98.38 67 ARG A CA 1
ATOM 562 C C . ARG A 1 67 ? -2.587 -5.922 -8.738 1.00 98.38 67 ARG A C 1
ATOM 564 O O . ARG A 1 67 ? -2.816 -5.556 -7.584 1.00 98.38 67 ARG A O 1
ATOM 571 N N . ASP A 1 68 ? -3.111 -7.019 -9.270 1.00 98.50 68 ASP A N 1
ATOM 572 C CA . ASP A 1 68 ? -4.057 -7.881 -8.568 1.00 98.50 68 ASP A CA 1
ATOM 573 C C . ASP A 1 68 ? -3.388 -8.576 -7.386 1.00 98.50 68 ASP A C 1
ATOM 575 O O . ASP A 1 68 ? -3.955 -8.593 -6.292 1.00 98.50 68 ASP A O 1
ATOM 579 N N . ARG A 1 69 ? -2.142 -9.043 -7.550 1.00 98.44 69 ARG A N 1
ATOM 580 C CA . ARG A 1 69 ? -1.392 -9.637 -6.441 1.00 98.44 69 ARG A CA 1
ATOM 581 C C . ARG A 1 69 ? -1.135 -8.630 -5.326 1.00 98.44 69 ARG A C 1
ATOM 583 O O . ARG A 1 69 ? -1.298 -8.959 -4.153 1.00 98.44 69 ARG A O 1
ATOM 590 N N . TRP A 1 70 ? -0.799 -7.385 -5.666 1.00 98.50 70 TRP A N 1
ATOM 591 C CA . TRP A 1 70 ? -0.618 -6.330 -4.669 1.00 98.50 70 TRP A CA 1
ATOM 592 C C . TRP A 1 70 ? -1.899 -6.075 -3.866 1.00 98.50 70 TRP A C 1
ATOM 594 O O . TRP A 1 70 ? -1.850 -6.007 -2.635 1.00 98.50 70 TRP A O 1
ATOM 604 N N . LEU A 1 71 ? -3.050 -5.997 -4.543 1.00 98.62 71 LEU A N 1
ATOM 605 C CA . LEU A 1 71 ? -4.351 -5.838 -3.888 1.00 98.62 71 LEU A CA 1
ATOM 606 C C . LEU A 1 71 ? -4.721 -7.052 -3.031 1.00 98.62 71 LEU A C 1
ATOM 608 O O . LEU A 1 71 ? -5.242 -6.879 -1.930 1.00 98.62 71 LEU A O 1
ATOM 612 N N . GLU A 1 72 ? -4.416 -8.267 -3.483 1.00 98.62 72 GLU A N 1
ATOM 613 C CA . GLU A 1 72 ? -4.645 -9.495 -2.722 1.00 98.62 72 GLU A CA 1
ATOM 614 C C . GLU A 1 72 ? -3.854 -9.500 -1.404 1.00 98.62 72 GLU A C 1
ATOM 616 O O . GLU A 1 72 ? -4.436 -9.697 -0.332 1.00 98.62 72 GLU A O 1
ATOM 621 N N . LEU A 1 73 ? -2.541 -9.240 -1.453 1.00 98.56 73 LEU A N 1
ATOM 622 C CA . LEU A 1 73 ? -1.705 -9.199 -0.246 1.00 98.56 73 LEU A CA 1
ATOM 623 C C . LEU A 1 73 ? -2.131 -8.067 0.697 1.00 98.56 73 LEU A C 1
ATOM 625 O O . LEU A 1 73 ? -2.111 -8.233 1.921 1.00 98.56 73 LEU A O 1
ATOM 629 N N . MET A 1 74 ? -2.545 -6.921 0.146 1.00 98.31 74 MET A N 1
ATOM 630 C CA . MET A 1 74 ? -3.048 -5.799 0.937 1.00 98.31 74 MET A CA 1
ATOM 631 C C . MET A 1 74 ? -4.384 -6.133 1.607 1.00 98.31 74 MET A C 1
ATOM 633 O O . MET A 1 74 ? -4.562 -5.830 2.783 1.00 98.31 74 MET A O 1
ATOM 637 N N . SER A 1 75 ? -5.291 -6.817 0.904 1.00 98.06 75 SER A N 1
ATOM 638 C CA . SER A 1 75 ? -6.560 -7.295 1.462 1.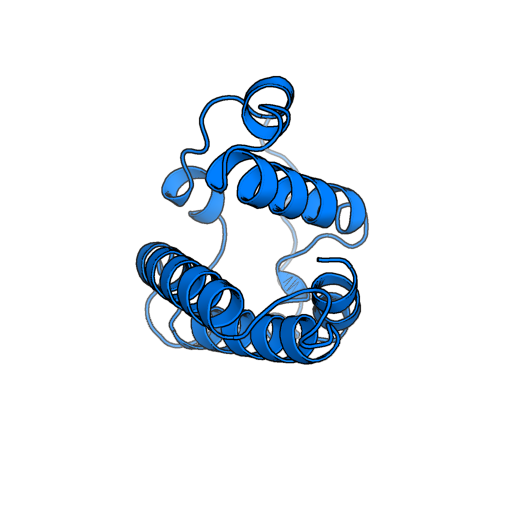00 98.06 75 SER A CA 1
ATOM 639 C C . SER A 1 75 ? -6.323 -8.240 2.643 1.00 98.06 75 SER A C 1
ATOM 641 O O . SER A 1 75 ? -6.867 -8.020 3.728 1.00 98.06 75 SER A O 1
ATOM 643 N N . LYS A 1 76 ? -5.416 -9.217 2.485 1.00 98.38 76 LYS A N 1
ATOM 644 C CA . LYS A 1 76 ? -4.993 -10.119 3.572 1.00 98.38 76 LYS A CA 1
ATOM 645 C C . LYS A 1 76 ? -4.429 -9.347 4.765 1.00 98.38 76 LYS A C 1
ATOM 647 O O . LYS A 1 76 ? -4.794 -9.634 5.899 1.00 98.38 76 LYS A O 1
ATOM 652 N N . ALA A 1 77 ? -3.591 -8.340 4.517 1.00 97.94 77 ALA A N 1
ATOM 653 C CA . ALA A 1 77 ? -3.021 -7.502 5.571 1.00 97.94 77 ALA A CA 1
ATOM 654 C C . ALA A 1 77 ? -4.069 -6.624 6.272 1.00 97.94 77 ALA A C 1
ATOM 656 O O . ALA A 1 77 ? -3.981 -6.396 7.472 1.00 97.94 77 ALA A O 1
ATOM 657 N N . MET A 1 78 ? -5.070 -6.117 5.552 1.00 96.81 78 MET A N 1
ATOM 658 C CA . MET A 1 78 ? -6.165 -5.358 6.158 1.00 96.81 78 MET A CA 1
ATOM 659 C C . MET A 1 78 ? -7.059 -6.260 7.012 1.00 96.81 78 MET A C 1
ATOM 661 O O . MET A 1 78 ? -7.528 -5.825 8.062 1.00 96.81 78 MET A O 1
ATOM 665 N N . ALA A 1 79 ? -7.276 -7.511 6.600 1.00 96.75 79 ALA A N 1
ATOM 666 C CA . ALA A 1 79 ? -8.087 -8.482 7.334 1.00 96.75 79 ALA A CA 1
ATOM 667 C C . ALA A 1 79 ? -7.511 -8.856 8.715 1.00 96.75 79 ALA A C 1
ATOM 669 O O . ALA A 1 79 ? -8.239 -9.394 9.543 1.00 96.75 79 ALA A O 1
ATOM 670 N N . THR A 1 80 ? -6.237 -8.553 8.995 1.00 97.75 80 THR A N 1
ATOM 671 C CA . THR A 1 80 ? -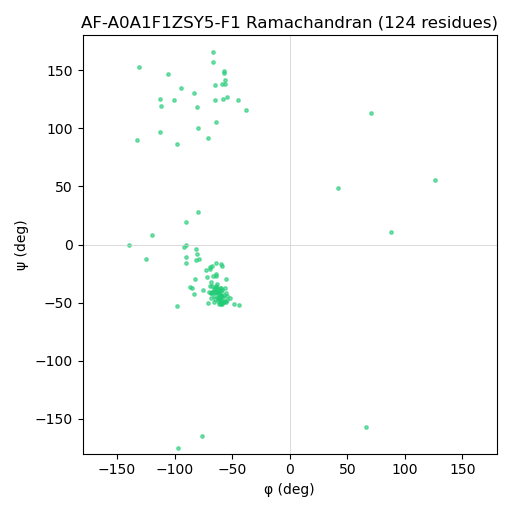5.640 -8.763 10.327 1.00 97.75 80 THR A CA 1
ATOM 672 C C . THR A 1 80 ? -5.987 -7.663 11.331 1.00 97.75 80 THR A C 1
ATOM 674 O O . THR A 1 80 ? -5.599 -7.765 12.491 1.00 97.75 80 THR A O 1
ATOM 677 N N . VAL A 1 81 ? -6.631 -6.579 10.890 1.00 96.62 81 VAL A N 1
ATOM 678 C CA . VAL A 1 81 ? -7.030 -5.449 11.736 1.00 96.62 81 VAL A CA 1
ATOM 679 C C . VAL A 1 81 ? -8.511 -5.591 12.052 1.00 96.62 81 VAL A C 1
ATOM 681 O O . VAL A 1 81 ? -9.322 -5.672 11.127 1.00 96.62 81 VAL A O 1
ATOM 684 N N . ASP A 1 82 ? -8.855 -5.612 13.337 1.00 96.62 82 ASP A N 1
ATOM 685 C CA . ASP A 1 82 ? -10.238 -5.707 13.805 1.00 96.62 82 ASP A CA 1
ATOM 686 C C . ASP A 1 82 ? -11.081 -4.463 13.467 1.00 96.62 82 ASP A C 1
ATOM 688 O O . ASP A 1 82 ? -10.574 -3.414 13.057 1.00 96.62 82 ASP A O 1
ATOM 692 N N . GLU A 1 83 ? -12.399 -4.614 13.597 1.00 95.50 83 GLU A N 1
ATOM 693 C CA . GLU A 1 83 ? -13.384 -3.571 13.298 1.00 95.50 83 GLU A CA 1
ATOM 694 C C . GLU A 1 83 ? -13.319 -2.395 14.286 1.00 95.50 83 GLU A C 1
ATOM 696 O O . GLU A 1 83 ? -13.523 -1.252 13.878 1.00 95.50 83 GLU A O 1
ATOM 701 N N . ASP A 1 84 ? -12.962 -2.646 15.551 1.00 97.19 84 ASP A N 1
ATOM 702 C CA . ASP A 1 84 ? -12.802 -1.595 16.567 1.00 97.19 84 ASP A CA 1
ATOM 703 C C . ASP A 1 84 ? -11.651 -0.641 16.206 1.00 97.19 84 ASP A C 1
ATOM 705 O O . ASP A 1 84 ? -11.726 0.570 16.432 1.00 97.19 84 ASP A O 1
ATOM 709 N N . THR A 1 85 ? -10.589 -1.180 15.607 1.00 95.69 85 THR A N 1
ATOM 710 C CA . THR A 1 85 ? -9.417 -0.430 15.152 1.00 95.69 85 THR A CA 1
ATOM 711 C C . THR A 1 85 ? -9.636 0.193 13.774 1.00 95.69 85 THR A C 1
ATOM 713 O O . THR A 1 85 ? -9.238 1.337 13.538 1.00 95.69 85 THR A O 1
ATOM 716 N N . LEU A 1 86 ? -10.244 -0.548 12.843 1.00 94.81 86 LEU A N 1
ATOM 717 C CA . LEU A 1 86 ? -10.543 -0.082 11.490 1.00 94.81 86 LEU A CA 1
ATOM 718 C C . LEU A 1 86 ? -11.997 -0.414 11.117 1.00 94.81 86 LEU A C 1
ATOM 720 O O . LEU A 1 86 ? -12.248 -1.462 10.505 1.00 94.81 86 LEU A O 1
ATOM 724 N N . PRO A 1 87 ? -12.932 0.508 11.418 1.00 97.19 87 PRO A N 1
ATOM 725 C CA . PRO A 1 87 ? -14.339 0.365 11.069 1.00 97.19 87 PRO A CA 1
ATOM 726 C C . PRO A 1 87 ? -14.563 0.178 9.567 1.00 97.19 87 PRO A C 1
ATOM 728 O O . PRO A 1 87 ? -13.847 0.756 8.740 1.00 97.19 87 PRO A O 1
ATOM 731 N N . ASP A 1 88 ? -15.619 -0.547 9.203 1.00 96.06 88 ASP A N 1
ATOM 732 C CA . ASP A 1 88 ? -15.903 -0.946 7.818 1.00 96.06 88 ASP A CA 1
ATOM 733 C C . ASP A 1 88 ? -15.997 0.220 6.830 1.00 96.06 88 ASP A C 1
ATOM 735 O O . ASP A 1 88 ? -15.494 0.135 5.709 1.00 96.06 88 ASP A O 1
ATOM 739 N N . ALA A 1 89 ? -16.566 1.354 7.244 1.00 96.44 89 ALA A N 1
ATOM 740 C CA . ALA A 1 89 ? -16.632 2.541 6.394 1.00 96.44 89 ALA A CA 1
ATOM 741 C C . ALA A 1 89 ? -15.232 3.087 6.046 1.00 96.44 89 ALA A C 1
ATOM 743 O O . ALA A 1 89 ? -14.985 3.519 4.918 1.00 96.44 89 ALA A O 1
ATOM 744 N N . HIS A 1 90 ? -14.296 3.053 6.998 1.00 95.75 90 HIS A N 1
ATOM 745 C CA . HIS A 1 90 ? -12.913 3.477 6.779 1.00 95.75 90 HIS A CA 1
ATOM 746 C C . HIS A 1 90 ? -12.134 2.439 5.977 1.00 95.75 90 HIS A C 1
ATOM 748 O O . HIS A 1 90 ? -11.384 2.802 5.072 1.00 95.75 90 HIS A O 1
ATOM 754 N N . ARG A 1 91 ? -12.373 1.153 6.243 1.00 96.12 91 ARG A N 1
ATOM 755 C CA . ARG A 1 91 ? -11.835 0.040 5.458 1.00 96.12 91 ARG A CA 1
ATOM 756 C C . ARG A 1 91 ? -12.213 0.162 3.982 1.00 96.12 91 ARG A C 1
ATOM 758 O O . ARG A 1 91 ? -11.329 0.090 3.132 1.00 96.12 91 ARG A O 1
ATOM 765 N N . ALA A 1 92 ? -13.487 0.414 3.688 1.00 97.12 92 ALA A N 1
ATOM 766 C CA . ALA A 1 92 ? -13.983 0.618 2.331 1.00 97.12 92 ALA A CA 1
ATOM 767 C C . ALA A 1 92 ? -13.331 1.840 1.664 1.00 97.12 92 ALA A C 1
ATOM 769 O O . ALA A 1 92 ? -12.808 1.731 0.560 1.00 97.12 92 ALA A O 1
ATOM 770 N N . ALA A 1 93 ? -13.260 2.983 2.356 1.00 96.75 93 ALA A N 1
ATOM 771 C CA . ALA A 1 93 ? -12.616 4.183 1.817 1.00 96.75 93 ALA A CA 1
ATOM 772 C C . ALA A 1 93 ? -11.116 3.981 1.521 1.00 96.75 93 ALA A C 1
ATOM 774 O O . ALA A 1 93 ? -10.602 4.475 0.510 1.00 96.75 93 ALA A O 1
ATOM 775 N N . MET A 1 94 ? -10.409 3.246 2.387 1.00 95.81 94 MET A N 1
ATOM 776 C CA . MET A 1 94 ? -9.015 2.860 2.163 1.00 95.81 94 MET A CA 1
ATOM 777 C C . MET A 1 94 ? -8.877 1.934 0.956 1.00 95.81 94 MET A C 1
ATOM 779 O O . MET A 1 94 ? -8.019 2.185 0.109 1.00 95.81 94 MET A O 1
ATOM 783 N N . TRP A 1 95 ? -9.730 0.912 0.856 1.00 97.75 95 TRP A N 1
ATOM 784 C CA . TRP A 1 95 ? -9.732 -0.033 -0.257 1.00 97.75 95 TRP A CA 1
ATOM 785 C C . TRP A 1 95 ? -9.976 0.665 -1.598 1.00 97.75 95 TRP A C 1
ATOM 787 O O . TRP A 1 95 ? -9.166 0.544 -2.514 1.00 97.75 95 TRP A O 1
ATOM 797 N N . ASP A 1 96 ? -11.009 1.500 -1.672 1.00 97.69 96 ASP A N 1
ATOM 798 C CA . ASP A 1 96 ? -11.347 2.306 -2.844 1.00 97.69 96 ASP A CA 1
ATOM 799 C C . ASP A 1 96 ? -10.177 3.188 -3.305 1.00 97.69 96 ASP A C 1
ATOM 801 O O . ASP A 1 96 ? -9.917 3.358 -4.500 1.00 97.69 96 ASP A O 1
ATOM 805 N N . HIS A 1 97 ? -9.460 3.798 -2.356 1.00 96.44 97 HIS A N 1
ATOM 806 C CA . HIS A 1 97 ? -8.269 4.581 -2.669 1.00 96.44 97 HIS A CA 1
ATOM 807 C C . HIS A 1 97 ? -7.141 3.704 -3.222 1.00 96.44 97 HIS A C 1
ATOM 809 O O . HIS A 1 97 ? -6.561 4.038 -4.259 1.00 96.44 97 HIS A O 1
ATOM 815 N N . MET A 1 98 ? -6.840 2.597 -2.543 1.00 96.81 98 MET A N 1
ATOM 816 C CA . MET A 1 98 ? -5.792 1.658 -2.931 1.00 96.81 98 MET A CA 1
ATOM 817 C C . MET A 1 98 ? -6.044 1.079 -4.322 1.00 96.81 98 MET A C 1
ATOM 819 O O . MET A 1 98 ? -5.136 1.096 -5.148 1.00 96.81 98 MET A O 1
ATOM 823 N N . GLU A 1 99 ? -7.274 0.663 -4.621 1.00 98.12 99 GLU A N 1
ATOM 824 C CA . GLU A 1 99 ? -7.660 0.142 -5.931 1.00 98.12 99 GLU A CA 1
ATOM 825 C C . GLU A 1 99 ? -7.471 1.191 -7.036 1.00 98.12 99 GLU A C 1
ATOM 827 O O . GLU A 1 99 ? -6.846 0.912 -8.063 1.00 98.12 99 GLU A O 1
ATOM 832 N N . ARG A 1 100 ? -7.922 2.437 -6.825 1.00 98.19 100 ARG A N 1
ATOM 833 C CA . ARG A 1 100 ? -7.703 3.526 -7.795 1.00 98.19 100 ARG A CA 1
ATOM 834 C C . ARG A 1 100 ? -6.222 3.792 -8.050 1.00 98.19 100 ARG A C 1
ATOM 836 O O . ARG A 1 100 ? -5.829 3.996 -9.200 1.00 98.19 100 ARG A O 1
ATOM 843 N N . VAL A 1 101 ? -5.404 3.822 -6.998 1.00 97.69 101 VAL A N 1
ATOM 844 C CA . VAL A 1 101 ? -3.960 4.056 -7.134 1.00 97.69 101 VAL A CA 1
ATOM 845 C C . VAL A 1 101 ? -3.293 2.876 -7.831 1.00 97.69 101 VAL A C 1
ATOM 847 O O . VAL A 1 101 ? -2.545 3.106 -8.775 1.00 97.69 101 VAL A O 1
ATOM 850 N N . ALA A 1 102 ? -3.594 1.641 -7.437 1.00 98.12 102 ALA A N 1
ATOM 851 C CA . ALA A 1 102 ? -3.019 0.440 -8.034 1.00 98.12 102 ALA A CA 1
ATOM 852 C C . ALA A 1 102 ? -3.334 0.355 -9.540 1.00 98.12 102 ALA A C 1
ATOM 854 O O . ALA A 1 102 ? -2.425 0.167 -10.346 1.00 98.12 102 ALA A O 1
ATOM 855 N N . ASN A 1 103 ? -4.582 0.634 -9.934 1.00 98.31 103 ASN A N 1
ATOM 856 C CA . ASN A 1 103 ? -4.990 0.720 -11.342 1.00 98.31 103 ASN A CA 1
ATOM 857 C C . ASN A 1 103 ? -4.221 1.791 -12.130 1.00 98.31 103 ASN A C 1
ATOM 859 O O . ASN A 1 103 ? -3.832 1.578 -13.274 1.00 98.31 103 ASN A O 1
ATOM 863 N N . MET A 1 104 ? -3.976 2.953 -11.521 1.00 98.12 104 MET A N 1
ATOM 864 C CA . MET A 1 104 ? -3.250 4.058 -12.155 1.00 98.12 104 MET A CA 1
ATOM 865 C C . MET A 1 104 ? -1.754 3.762 -12.367 1.00 98.12 104 MET A C 1
ATOM 867 O O . MET A 1 104 ? -1.117 4.410 -13.204 1.00 98.12 104 MET A O 1
ATOM 871 N N . LEU A 1 105 ? -1.191 2.807 -11.618 1.00 98.31 105 LEU A N 1
ATOM 872 C CA . LEU A 1 105 ? 0.229 2.453 -11.657 1.00 98.31 105 LEU A CA 1
ATOM 873 C C . LEU A 1 105 ? 0.585 1.354 -12.663 1.00 98.31 105 LEU A C 1
ATOM 875 O O . LEU A 1 105 ? 1.777 1.194 -12.930 1.00 98.31 105 LEU A O 1
ATOM 879 N N . ILE A 1 106 ? -0.401 0.664 -13.249 1.00 98.12 106 ILE A N 1
ATOM 880 C CA . ILE A 1 106 ? -0.171 -0.283 -14.351 1.00 98.12 106 ILE A CA 1
ATOM 881 C C . ILE A 1 106 ? 0.578 0.439 -15.479 1.00 98.12 106 ILE A C 1
ATOM 883 O O . ILE A 1 106 ? 0.180 1.518 -15.935 1.00 98.12 106 ILE A O 1
ATOM 887 N N . ASN A 1 107 ? 1.700 -0.137 -15.903 1.00 97.88 107 ASN A N 1
ATOM 888 C CA . ASN A 1 107 ? 2.639 0.483 -16.837 1.00 97.88 107 ASN A CA 1
ATOM 889 C C . ASN A 1 107 ? 3.209 -0.487 -17.888 1.00 97.88 107 ASN A C 1
ATOM 891 O O . ASN A 1 107 ? 3.994 -0.053 -18.733 1.00 97.88 107 ASN A O 1
ATOM 895 N N . ALA A 1 108 ? 2.813 -1.759 -17.851 1.00 96.00 108 ALA A N 1
ATOM 896 C CA . ALA A 1 108 ? 3.311 -2.809 -18.725 1.00 96.00 108 ALA A CA 1
ATOM 897 C C . ALA A 1 108 ? 2.158 -3.619 -19.349 1.00 96.00 108 ALA A C 1
ATOM 899 O O . ALA A 1 108 ? 1.071 -3.683 -18.769 1.00 96.00 108 ALA A O 1
ATOM 900 N N . PRO A 1 109 ? 2.362 -4.219 -20.538 1.00 92.56 109 PRO A N 1
ATOM 901 C CA . PRO A 1 109 ? 1.399 -5.158 -21.103 1.00 92.56 109 PRO A CA 1
ATOM 902 C C . PRO A 1 109 ? 1.328 -6.434 -20.258 1.00 92.56 109 PRO A C 1
ATOM 904 O O . PRO A 1 109 ? 2.296 -6.791 -19.591 1.00 92.56 109 PRO A O 1
ATOM 907 N N . SER A 1 110 ? 0.206 -7.149 -20.345 1.00 87.06 110 SER A N 1
ATOM 908 C CA . SER A 1 110 ? 0.035 -8.455 -19.707 1.00 87.06 110 SER A CA 1
ATOM 909 C C . SER A 1 110 ? 1.118 -9.444 -20.147 1.00 87.06 110 SER A C 1
ATOM 911 O O . SER A 1 110 ? 1.474 -9.498 -21.328 1.00 87.06 110 SER A O 1
ATOM 913 N N . GLY A 1 111 ? 1.589 -10.267 -19.210 1.00 80.00 111 GLY A N 1
ATOM 914 C CA . GLY A 1 111 ? 2.583 -11.307 -19.483 1.00 80.00 111 GLY A CA 1
ATOM 915 C C . GLY A 1 111 ? 3.777 -11.198 -18.551 1.00 80.00 111 GLY A C 1
ATOM 916 O O . GLY A 1 111 ? 4.908 -11.079 -19.026 1.00 80.00 111 GLY A O 1
ATOM 917 N N . HIS A 1 112 ? 3.496 -11.209 -17.245 1.00 77.19 112 HIS A N 1
ATOM 918 C CA . HIS A 1 112 ? 4.482 -11.025 -16.193 1.00 77.19 112 HIS A CA 1
ATOM 919 C C . HIS A 1 112 ? 5.759 -11.849 -16.448 1.00 77.19 112 HIS A C 1
ATOM 921 O O . HIS A 1 112 ? 5.665 -13.066 -16.653 1.00 77.19 112 HIS A O 1
ATOM 927 N N . PRO A 1 113 ? 6.949 -11.218 -16.488 1.00 72.69 113 PRO A N 1
ATOM 928 C CA . PRO A 1 113 ? 8.186 -11.932 -16.757 1.00 72.69 113 PRO A CA 1
ATOM 929 C C . PRO A 1 113 ? 8.482 -12.932 -15.637 1.00 72.69 113 PRO A C 1
ATOM 931 O O . PRO A 1 113 ? 8.367 -12.617 -14.457 1.00 72.69 113 PRO A O 1
ATOM 934 N N . ASP A 1 114 ? 8.908 -14.137 -16.013 1.00 71.31 114 ASP A N 1
ATOM 935 C CA . ASP A 1 114 ? 9.391 -15.146 -15.070 1.00 71.31 114 ASP A CA 1
ATOM 936 C C . ASP A 1 114 ? 10.753 -14.712 -14.503 1.00 71.31 114 ASP A C 1
ATOM 938 O O . ASP A 1 114 ? 11.806 -14.982 -15.086 1.00 71.31 114 ASP A O 1
ATOM 942 N N . LEU A 1 115 ? 10.725 -14.008 -13.369 1.00 66.19 115 LEU A N 1
ATOM 943 C CA . LEU A 1 115 ? 11.919 -13.522 -12.671 1.00 66.19 115 LEU A CA 1
ATOM 944 C C . LEU A 1 115 ? 12.583 -14.601 -11.795 1.00 66.19 115 LEU A C 1
ATOM 946 O O . LEU A 1 115 ? 13.672 -14.365 -11.273 1.00 66.19 115 LEU A O 1
ATOM 950 N N . SER A 1 116 ? 11.997 -15.806 -11.686 1.00 57.56 116 SER A N 1
ATOM 951 C CA . SER A 1 116 ? 12.625 -16.954 -11.003 1.00 57.56 116 SER A CA 1
ATOM 952 C C . SER A 1 116 ? 13.854 -17.479 -11.756 1.00 57.56 116 SER A C 1
ATOM 954 O O . SER A 1 116 ? 14.727 -18.143 -11.191 1.00 57.56 116 SER A O 1
ATOM 956 N N . LYS A 1 117 ? 13.960 -17.133 -13.042 1.00 46.75 117 LYS A N 1
ATOM 957 C CA . LYS A 1 117 ? 15.118 -17.394 -13.893 1.00 46.75 117 LYS A CA 1
ATOM 958 C C . LYS A 1 117 ? 15.958 -16.129 -13.943 1.00 46.75 117 LYS A C 1
ATOM 960 O O . LYS A 1 117 ? 15.766 -15.287 -14.815 1.00 46.75 117 LYS A O 1
ATOM 965 N N . GLY A 1 118 ? 16.854 -15.992 -12.965 1.00 42.97 118 GLY A N 1
ATOM 966 C CA . GLY A 1 118 ? 17.699 -14.814 -12.774 1.00 42.97 118 GLY A CA 1
ATOM 967 C C . GLY A 1 118 ? 18.186 -14.208 -14.091 1.00 42.97 118 GLY A C 1
ATOM 968 O O . GLY A 1 118 ? 18.935 -14.830 -14.842 1.00 42.97 118 GLY A O 1
ATOM 969 N N . SER A 1 119 ? 17.746 -12.981 -14.359 1.00 36.03 119 SER A N 1
ATOM 970 C CA . SER A 1 119 ? 18.376 -12.121 -15.354 1.00 36.03 119 SER A CA 1
ATOM 971 C C . SER A 1 119 ? 19.383 -11.222 -14.629 1.00 36.03 119 SER A C 1
ATOM 973 O O . SER A 1 119 ? 19.056 -10.717 -13.553 1.00 36.03 119 SER A O 1
ATOM 975 N N . PRO A 1 120 ? 20.614 -11.059 -15.153 1.00 40.47 120 PRO A N 1
ATOM 976 C CA . PRO A 1 120 ? 21.686 -10.358 -14.460 1.00 40.47 120 PRO A CA 1
ATOM 977 C C . PRO A 1 120 ? 21.266 -8.933 -14.121 1.00 40.47 120 PRO A C 1
ATOM 979 O O . PRO A 1 120 ? 20.880 -8.157 -14.993 1.00 40.47 120 PRO A O 1
ATOM 982 N N . GLN A 1 121 ? 21.374 -8.592 -12.844 1.00 42.59 121 GLN A N 1
ATOM 983 C CA . GLN A 1 121 ? 21.337 -7.217 -12.387 1.00 42.59 121 GLN A CA 1
ATOM 984 C C . GLN A 1 121 ? 22.561 -6.522 -12.998 1.00 42.59 121 GLN A C 1
ATOM 986 O O . GLN A 1 121 ? 23.693 -6.801 -12.601 1.00 42.59 121 GLN A O 1
ATOM 991 N N . GLU A 1 122 ? 22.365 -5.678 -14.015 1.00 32.66 122 GLU A N 1
ATOM 992 C CA . GLU A 1 122 ? 23.449 -4.819 -14.486 1.00 32.66 122 GLU A CA 1
ATOM 993 C C . GLU A 1 122 ? 23.822 -3.837 -13.364 1.00 32.66 122 GLU A C 1
ATOM 995 O O . GLU A 1 122 ? 22.955 -3.107 -12.868 1.00 32.66 122 GLU A O 1
ATOM 1000 N N . PRO A 1 123 ? 25.095 -3.793 -12.934 1.00 42.28 123 PRO A N 1
ATOM 1001 C CA . PRO A 1 123 ? 25.519 -2.842 -11.931 1.00 42.28 123 PRO A CA 1
ATOM 1002 C C . PRO A 1 123 ? 25.773 -1.471 -12.573 1.00 42.28 123 PRO A C 1
ATOM 1004 O O . PRO A 1 123 ? 26.710 -1.294 -13.343 1.00 42.28 123 PRO A O 1
ATOM 1007 N N . ASN A 1 124 ? 24.996 -0.491 -12.110 1.00 37.25 124 ASN A N 1
ATOM 1008 C CA . ASN A 1 124 ? 25.374 0.913 -11.927 1.00 37.25 124 ASN A CA 1
ATOM 1009 C C . ASN A 1 124 ? 25.592 1.787 -13.187 1.00 37.25 124 ASN A C 1
ATOM 1011 O O . ASN A 1 124 ? 26.606 1.696 -13.877 1.00 37.25 124 ASN A O 1
ATOM 1015 N N . ALA A 1 125 ? 24.706 2.771 -13.377 1.00 31.94 125 ALA A N 1
ATOM 1016 C CA . ALA A 1 125 ? 25.006 3.989 -14.126 1.00 31.94 125 ALA A CA 1
ATOM 1017 C C . ALA A 1 125 ? 25.004 5.177 -13.150 1.00 31.94 125 ALA A C 1
ATOM 1019 O O . ALA A 1 125 ? 24.050 5.369 -12.398 1.00 31.94 125 ALA A O 1
ATOM 1020 N N . ARG A 1 126 ? 26.133 5.888 -13.169 1.00 36.41 126 ARG A N 1
ATOM 1021 C CA . ARG A 1 126 ? 26.581 6.974 -12.285 1.00 36.41 126 ARG A CA 1
ATOM 1022 C C . ARG A 1 126 ? 25.599 8.128 -12.106 1.00 36.41 126 ARG A C 1
ATOM 1024 O O . ARG A 1 126 ? 24.909 8.473 -13.088 1.00 36.41 126 ARG A O 1
#